Protein AF-A0A935ENT5-F1 (afdb_monomer)

Secondary structure (DSSP, 8-state):
-PPPHHHHHHHHHHHHHHHHHHTTTS-GGG-----GGGSEEEEEE-TTTS-EEEEEEEE-TT--EEEEEEE-TTSEEEEEEEEEEE-TT-TTEEEEEEEEEEETTEEEEEEEEEE--

Nearest PDB structures (foldseek):
  8qja-assembly3_C  TM=4.630E-01  e=3.456E-01  Advenella mimigardefordensis DPN7
  8qja-assembly1_A  TM=4.608E-01  e=5.132E-01  Advenella mimigardefordensis DPN7
  5ys7-assembly1_A-2  TM=4.323E-01  e=1.501E+00  Borreliella burgdorferi

pLDDT: mean 95.22, std 4.73, range [64.19, 98.62]

Radius of gyration: 14.83 Å; Cα contacts (8 Å, |Δi|>4): 230; chains: 1; bounding box: 37×28×41 Å

Solvent-accessible surface area (backbone atoms only — not comparable to full-atom values): 6514 Å² total; per-residue (Å²): 103,79,79,57,74,92,49,45,64,58,47,46,52,51,25,52,50,39,33,58,57,40,57,77,45,37,53,86,94,59,57,71,86,57,53,59,87,65,33,53,35,45,84,42,71,38,87,89,77,69,39,65,21,40,40,31,38,31,54,50,99,85,68,47,80,42,31,39,35,38,42,43,62,86,54,34,38,41,33,38,38,62,61,68,37,61,32,83,92,41,91,52,30,28,32,48,26,28,34,32,38,41,40,91,87,48,79,47,75,49,73,43,68,44,81,47,131

Sequence (117 aa):
MSLPDHLVETGVRLCLALEWEAKRYAPAESEPA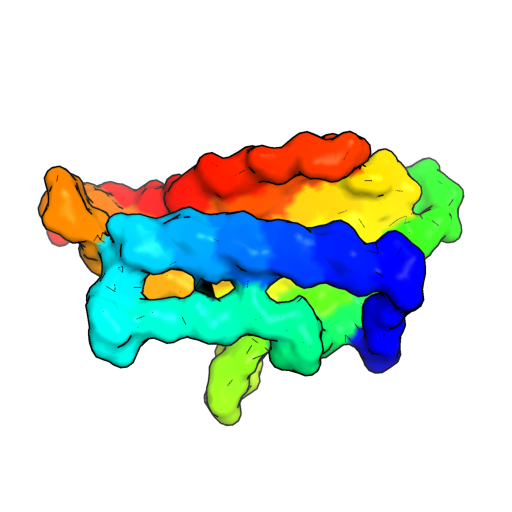IHLGDAVFERIIDPANGLPSYQGTWRDAHKQKRGSLVINSDGSYFAEYDVLCMHPAKPHWFVEAVTVWGRDGEVKTEPRMLAAV

Mean predicted aligned error: 3.06 Å

Foldseek 3Di:
DDDDPVCQVVLQVQQVQQQVQLVQFADPVQRDDRDSVQWDKDWDQDPVPRAIKIKTFHADPVRHTQKMKIQDRQQKIKIKGARFAAGPPHNQKTFGIKMWIDGPPDIDIDTDIDGHD

Structure (mmCIF, N/CA/C/O backbone):
data_AF-A0A935ENT5-F1
#
_entry.id   AF-A0A935ENT5-F1
#
loop_
_atom_site.group_PDB
_atom_site.id
_atom_site.type_symbol
_atom_site.label_atom_id
_atom_site.label_alt_id
_atom_site.label_comp_id
_atom_site.label_asym_id
_atom_site.label_entity_id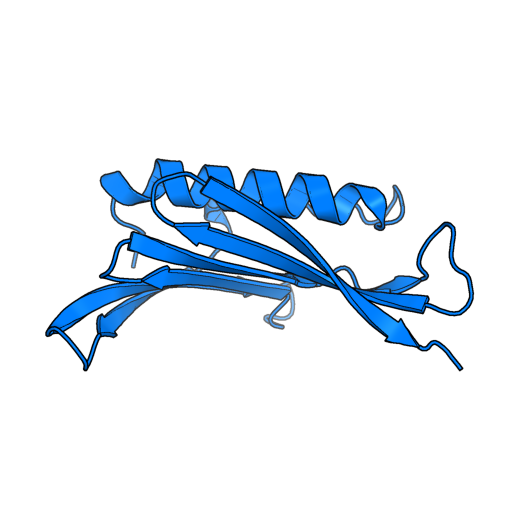
_atom_site.label_seq_id
_atom_site.pdbx_PDB_ins_code
_atom_site.Cartn_x
_atom_site.Cartn_y
_atom_site.Cartn_z
_atom_site.occupancy
_atom_site.B_iso_or_equiv
_atom_site.auth_seq_id
_atom_site.auth_comp_id
_atom_site.auth_asym_id
_atom_site.auth_atom_id
_atom_site.pdbx_PDB_model_num
ATOM 1 N N . MET A 1 1 ? -3.762 -7.740 14.683 1.00 64.19 1 MET A N 1
ATOM 2 C CA . MET A 1 1 ? -5.165 -7.278 14.763 1.00 64.19 1 MET A CA 1
ATOM 3 C C . MET A 1 1 ? -5.751 -7.393 13.361 1.00 64.19 1 MET A C 1
ATOM 5 O O . MET A 1 1 ? -4.984 -7.235 12.421 1.00 64.19 1 MET A O 1
ATOM 9 N N . SER A 1 2 ? -7.025 -7.752 13.194 1.00 82.56 2 SER A N 1
ATOM 10 C CA . SER A 1 2 ? -7.660 -7.834 11.868 1.00 82.56 2 SER A CA 1
ATOM 11 C C . SER A 1 2 ? -8.358 -6.520 11.511 1.00 82.56 2 SER A C 1
ATOM 13 O O . SER A 1 2 ? -8.768 -5.767 12.398 1.00 82.56 2 SER A O 1
ATOM 15 N N . LEU A 1 3 ? -8.476 -6.241 10.212 1.00 93.81 3 LEU A N 1
ATOM 16 C CA . LEU A 1 3 ? -9.290 -5.140 9.704 1.00 93.81 3 LEU A CA 1
ATOM 17 C C . LEU A 1 3 ? -10.781 -5.422 10.009 1.00 93.81 3 LEU A C 1
ATOM 19 O O . LEU A 1 3 ? -11.200 -6.569 9.855 1.00 93.81 3 LEU A O 1
ATOM 23 N N . PRO A 1 4 ? -11.584 -4.434 10.448 1.00 95.50 4 PRO A N 1
ATOM 24 C CA . PRO A 1 4 ? -13.017 -4.625 10.671 1.00 95.50 4 PRO A CA 1
ATOM 25 C C . PRO A 1 4 ? -13.768 -5.017 9.397 1.00 95.50 4 PRO A C 1
ATOM 27 O O . PRO A 1 4 ? -13.501 -4.454 8.337 1.00 95.50 4 PRO A O 1
ATOM 30 N N . ASP A 1 5 ? -14.777 -5.880 9.527 1.00 95.38 5 ASP A N 1
ATOM 31 C CA . ASP A 1 5 ? -15.541 -6.439 8.398 1.00 95.38 5 ASP A CA 1
ATOM 32 C C . ASP A 1 5 ? -16.105 -5.372 7.448 1.00 95.38 5 ASP A C 1
ATOM 34 O O . ASP A 1 5 ? -16.001 -5.500 6.232 1.00 95.38 5 ASP A O 1
ATOM 38 N N . HIS A 1 6 ? -16.630 -4.269 7.991 1.00 94.25 6 HIS A N 1
ATOM 39 C CA . HIS A 1 6 ? -17.192 -3.176 7.188 1.00 94.25 6 HIS A CA 1
ATOM 40 C C . HIS A 1 6 ? -16.149 -2.414 6.346 1.00 94.25 6 HIS A C 1
ATOM 42 O O . HIS A 1 6 ? -16.526 -1.672 5.445 1.00 94.25 6 HIS A O 1
ATOM 48 N N . LEU A 1 7 ? -14.850 -2.580 6.625 1.00 95.81 7 LEU A N 1
ATOM 49 C CA . LEU A 1 7 ? -13.751 -1.987 5.854 1.00 95.81 7 LEU A CA 1
ATOM 50 C C . LEU A 1 7 ? -13.105 -2.978 4.881 1.00 95.81 7 LEU A C 1
ATOM 52 O O . LEU A 1 7 ? -12.298 -2.564 4.048 1.00 95.81 7 LEU A O 1
ATOM 56 N N . VAL A 1 8 ? -13.445 -4.268 4.963 1.00 96.56 8 VAL A N 1
ATOM 57 C CA . VAL A 1 8 ? -12.847 -5.313 4.119 1.00 96.56 8 VAL A CA 1
ATOM 58 C C . VAL A 1 8 ? -13.145 -5.063 2.647 1.00 96.56 8 VAL A C 1
ATOM 60 O O . VAL A 1 8 ? -12.232 -5.156 1.832 1.00 96.56 8 VAL A O 1
ATOM 63 N N . GLU A 1 9 ? -14.376 -4.685 2.296 1.00 96.06 9 GLU A N 1
ATOM 64 C CA . GLU A 1 9 ? -14.733 -4.401 0.900 1.00 96.06 9 GLU A CA 1
ATOM 65 C C . GLU A 1 9 ? -13.885 -3.257 0.324 1.00 96.06 9 GLU A C 1
ATOM 67 O O . GLU A 1 9 ? -13.294 -3.397 -0.750 1.00 96.06 9 GLU A O 1
ATOM 72 N N . THR A 1 10 ? -13.761 -2.153 1.066 1.00 96.50 10 THR A N 1
ATOM 73 C CA . THR A 1 10 ? -12.893 -1.030 0.692 1.00 96.50 10 THR A CA 1
ATOM 74 C C . THR A 1 10 ? -11.445 -1.490 0.564 1.00 96.50 10 THR A C 1
ATOM 76 O O . THR A 1 10 ? -10.814 -1.229 -0.455 1.00 96.50 10 THR A O 1
ATOM 79 N N . GLY A 1 11 ? -10.923 -2.238 1.540 1.00 97.38 11 GLY A N 1
ATOM 80 C CA . GLY A 1 11 ? -9.561 -2.774 1.499 1.00 97.38 11 GLY A CA 1
ATOM 81 C C . GLY A 1 11 ? -9.293 -3.629 0.257 1.00 97.38 11 GLY A C 1
ATOM 82 O O . GLY A 1 11 ? -8.283 -3.428 -0.418 1.00 97.38 11 GLY A O 1
ATOM 83 N N . VAL A 1 12 ? -10.212 -4.536 -0.092 1.00 97.56 12 VAL A N 1
ATOM 84 C CA . VAL A 1 12 ? -10.111 -5.378 -1.296 1.00 97.56 12 VAL A CA 1
ATOM 85 C C . VAL A 1 12 ? -10.123 -4.517 -2.556 1.00 97.56 12 VAL A C 1
ATOM 87 O O . VAL A 1 12 ? -9.286 -4.714 -3.435 1.00 97.56 12 VAL A O 1
ATOM 90 N N . ARG A 1 13 ? -11.017 -3.527 -2.638 1.00 97.56 13 ARG A N 1
ATOM 91 C CA . ARG A 1 13 ? -11.098 -2.614 -3.787 1.00 97.56 13 ARG A CA 1
ATOM 92 C C . ARG A 1 13 ? -9.788 -1.855 -4.008 1.00 97.56 13 ARG A C 1
ATOM 94 O O . ARG A 1 13 ? -9.353 -1.721 -5.149 1.00 97.56 13 ARG A O 1
ATOM 101 N N . LEU A 1 14 ? -9.147 -1.396 -2.934 1.00 98.19 14 LEU A N 1
ATOM 102 C CA . LEU A 1 14 ? -7.860 -0.699 -3.011 1.00 98.19 14 LEU A CA 1
ATOM 103 C C . LEU A 1 14 ? -6.730 -1.631 -3.460 1.00 98.19 14 LEU A C 1
ATOM 105 O O . LEU A 1 14 ? -5.909 -1.228 -4.278 1.00 98.19 14 LEU A O 1
ATOM 109 N N . CYS A 1 15 ? -6.721 -2.880 -2.988 1.00 98.12 15 CYS A N 1
ATOM 110 C CA . CYS A 1 15 ? -5.762 -3.891 -3.4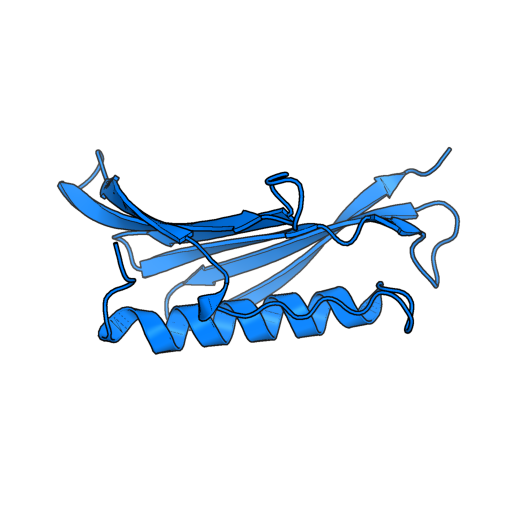40 1.00 98.12 15 CYS A CA 1
ATOM 111 C C . CYS A 1 15 ? -5.909 -4.184 -4.939 1.00 98.12 15 CYS A C 1
ATOM 113 O O . CYS A 1 15 ? -4.920 -4.168 -5.664 1.00 98.12 15 CYS A O 1
ATOM 115 N N . LEU A 1 16 ? -7.145 -4.363 -5.419 1.00 97.88 16 LEU A N 1
ATOM 116 C CA . LEU A 1 16 ? -7.425 -4.581 -6.841 1.00 97.88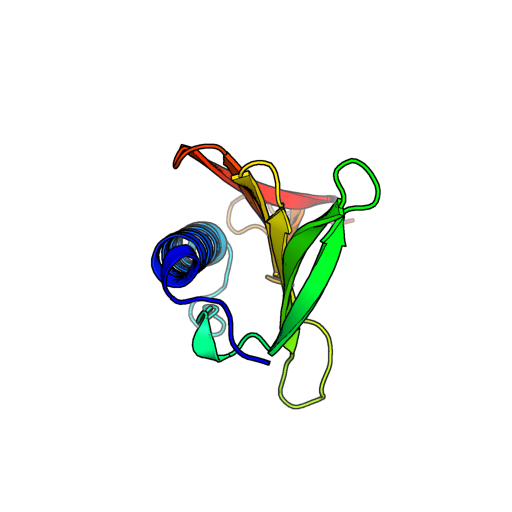 16 LEU A CA 1
ATOM 117 C C . LEU A 1 16 ? -7.000 -3.385 -7.703 1.00 97.88 16 LEU A C 1
ATOM 119 O O . LEU A 1 16 ? -6.459 -3.577 -8.788 1.00 97.88 16 LEU A O 1
ATOM 123 N N . ALA A 1 17 ? -7.223 -2.158 -7.225 1.00 98.25 17 ALA A N 1
ATOM 124 C CA . ALA A 1 17 ? -6.797 -0.951 -7.928 1.00 98.25 17 ALA A CA 1
ATOM 125 C C . ALA A 1 17 ? -5.265 -0.829 -7.991 1.00 98.25 17 ALA A C 1
ATOM 127 O O . ALA A 1 17 ? -4.726 -0.516 -9.053 1.00 98.25 17 ALA A O 1
ATOM 128 N N . LEU A 1 18 ? -4.564 -1.123 -6.887 1.00 98.19 18 LEU A N 1
ATOM 129 C CA . LEU A 1 18 ? -3.100 -1.174 -6.856 1.00 98.19 18 LEU A CA 1
ATOM 130 C C . LEU A 1 18 ? -2.571 -2.220 -7.836 1.00 98.19 18 LEU A C 1
ATOM 132 O O . LEU A 1 18 ? -1.687 -1.921 -8.632 1.00 98.19 18 LEU A O 1
ATOM 136 N N . GLU A 1 19 ? -3.120 -3.434 -7.801 1.00 97.56 19 GLU A N 1
ATOM 137 C CA . GLU A 1 19 ? -2.681 -4.528 -8.666 1.00 97.56 19 GLU A CA 1
ATOM 138 C C . GLU A 1 19 ? -2.919 -4.201 -10.143 1.00 97.56 19 GLU A C 1
ATOM 140 O O . GLU A 1 19 ? -2.030 -4.399 -10.973 1.00 97.56 19 GLU A O 1
ATOM 145 N N . TRP A 1 20 ? -4.089 -3.648 -10.474 1.00 96.94 20 TRP A N 1
ATOM 146 C CA . TRP A 1 20 ? -4.408 -3.225 -11.835 1.00 96.94 20 TRP A CA 1
ATOM 147 C C . TRP A 1 20 ? -3.426 -2.172 -12.352 1.00 96.94 20 TRP A C 1
ATOM 149 O O . TRP A 1 20 ? -2.931 -2.302 -13.472 1.00 96.94 20 TRP A O 1
ATOM 159 N N . GLU A 1 21 ? -3.107 -1.159 -11.543 1.00 97.75 21 GLU A N 1
ATOM 160 C CA . GLU A 1 21 ? -2.155 -0.122 -11.943 1.00 97.75 21 GLU A CA 1
ATOM 161 C C . GLU A 1 21 ? -0.731 -0.684 -12.047 1.00 97.75 21 GLU A C 1
ATOM 163 O O . GLU A 1 21 ? -0.033 -0.420 -13.024 1.00 97.75 21 GLU A O 1
ATOM 168 N N . ALA A 1 22 ? -0.303 -1.513 -11.093 1.00 97.19 22 ALA A N 1
ATOM 169 C CA . ALA A 1 22 ? 1.042 -2.082 -11.076 1.00 97.19 22 ALA A CA 1
ATOM 170 C C . ALA A 1 22 ? 1.323 -2.984 -12.286 1.00 97.19 22 ALA A C 1
ATOM 172 O O . ALA A 1 22 ? 2.414 -2.919 -12.857 1.00 97.19 22 ALA A O 1
ATOM 173 N N . LYS A 1 23 ? 0.331 -3.763 -12.741 1.00 96.31 23 LYS A N 1
ATOM 174 C CA . LYS A 1 23 ? 0.433 -4.621 -13.939 1.00 96.31 23 LYS A CA 1
ATOM 175 C C . LYS A 1 23 ? 0.713 -3.856 -15.231 1.00 96.31 23 LYS A C 1
ATOM 177 O O . LYS A 1 23 ? 1.170 -4.441 -16.206 1.00 96.31 23 LYS A O 1
ATOM 182 N N . ARG A 1 24 ? 0.476 -2.543 -15.260 1.00 95.81 24 ARG A N 1
ATOM 183 C CA . ARG A 1 24 ? 0.808 -1.696 -16.418 1.00 95.81 24 ARG A CA 1
ATOM 184 C C . ARG A 1 24 ? 2.313 -1.461 -16.563 1.00 95.81 24 ARG A C 1
ATOM 186 O O . ARG A 1 24 ? 2.748 -1.000 -17.619 1.00 95.81 24 ARG A O 1
ATOM 193 N N . TYR A 1 25 ? 3.084 -1.738 -15.511 1.00 96.00 25 TYR A N 1
ATOM 194 C CA . TYR A 1 25 ? 4.512 -1.436 -15.419 1.00 96.00 25 TYR A CA 1
ATOM 195 C C . TYR A 1 25 ? 5.362 -2.670 -15.125 1.00 96.00 25 TYR A C 1
ATOM 197 O O . TYR A 1 25 ? 6.441 -2.803 -15.698 1.00 96.00 25 TYR A O 1
ATOM 205 N N . ALA A 1 26 ? 4.882 -3.554 -14.247 1.00 94.81 26 ALA A N 1
ATOM 206 C CA . ALA A 1 26 ? 5.615 -4.732 -13.810 1.00 94.81 26 ALA A CA 1
ATOM 207 C C . ALA A 1 26 ? 5.933 -5.683 -14.986 1.00 94.81 26 ALA A C 1
ATOM 209 O O . ALA A 1 26 ? 5.063 -5.929 -15.825 1.00 94.81 26 ALA A O 1
ATOM 210 N N . PRO A 1 27 ? 7.150 -6.255 -15.046 1.00 90.31 27 PRO A N 1
ATOM 211 C CA . PRO A 1 27 ? 7.455 -7.371 -15.939 1.00 90.31 27 PRO A CA 1
ATOM 212 C C . PRO A 1 27 ? 6.569 -8.585 -15.632 1.00 90.31 27 PRO A C 1
ATOM 214 O O . PRO A 1 27 ? 6.213 -8.810 -14.475 1.00 90.31 27 PRO A O 1
ATOM 217 N N . ALA A 1 28 ? 6.268 -9.405 -16.643 1.00 86.56 28 ALA A N 1
ATOM 218 C CA . ALA A 1 28 ? 5.397 -10.579 -16.499 1.00 86.56 28 ALA A CA 1
ATOM 219 C C . ALA A 1 28 ? 5.914 -11.582 -15.446 1.00 86.56 28 ALA A C 1
ATOM 221 O O . ALA A 1 28 ? 5.140 -12.211 -14.730 1.00 86.56 28 ALA A O 1
ATOM 222 N N . GLU A 1 29 ? 7.233 -11.711 -15.311 1.00 85.69 29 GLU A N 1
ATOM 223 C CA . GLU A 1 29 ? 7.898 -12.557 -14.317 1.00 85.69 29 GLU A CA 1
ATOM 224 C C . GLU A 1 29 ? 7.842 -12.011 -12.879 1.00 85.69 29 GLU A C 1
ATOM 226 O O . GLU A 1 29 ? 8.242 -12.700 -11.942 1.00 85.69 29 GLU A O 1
ATOM 231 N N . SER A 1 30 ? 7.403 -10.766 -12.689 1.00 84.50 30 SER A N 1
ATOM 232 C CA . SER A 1 30 ? 7.367 -10.066 -11.398 1.00 84.50 30 SER A CA 1
ATOM 233 C C . SER A 1 30 ? 6.035 -9.352 -11.166 1.00 84.50 30 SER A C 1
ATOM 235 O O . SER A 1 30 ? 5.992 -8.327 -10.483 1.00 84.50 30 SER A O 1
ATOM 237 N N . GLU A 1 31 ? 4.944 -9.882 -11.728 1.00 85.44 31 GLU A N 1
ATOM 238 C CA . GLU A 1 31 ? 3.608 -9.346 -11.475 1.00 85.44 31 GLU A CA 1
ATOM 239 C C . GLU A 1 31 ? 3.296 -9.368 -9.969 1.00 85.44 31 GLU A C 1
ATOM 241 O O . GLU A 1 31 ? 3.406 -10.417 -9.322 1.00 85.44 31 GLU A O 1
ATOM 246 N N . PRO A 1 32 ? 2.907 -8.227 -9.379 1.00 86.94 32 PRO A N 1
ATOM 247 C CA . PRO A 1 32 ? 2.638 -8.172 -7.956 1.00 86.94 32 PRO A CA 1
ATOM 248 C C . PRO A 1 32 ? 1.278 -8.802 -7.650 1.00 86.94 32 PRO A C 1
ATOM 250 O O . PRO A 1 32 ? 0.256 -8.401 -8.200 1.00 86.94 32 PRO A O 1
ATOM 253 N N . ALA A 1 33 ? 1.267 -9.759 -6.724 1.00 90.88 33 ALA A N 1
ATOM 254 C CA . ALA A 1 33 ? 0.051 -10.298 -6.126 1.00 90.88 33 ALA A CA 1
ATOM 255 C C . ALA A 1 33 ? -0.251 -9.516 -4.839 1.00 90.88 33 ALA A C 1
ATOM 257 O O . ALA A 1 33 ? 0.354 -9.763 -3.793 1.00 90.88 33 ALA A O 1
ATOM 258 N N . ILE A 1 34 ? -1.132 -8.517 -4.927 1.00 96.31 34 ILE A N 1
ATOM 259 C CA . ILE A 1 34 ? -1.415 -7.597 -3.818 1.00 96.31 34 ILE A CA 1
ATOM 260 C C . ILE A 1 34 ? -2.714 -8.038 -3.150 1.00 96.31 34 ILE A C 1
ATOM 262 O O . ILE A 1 34 ? -3.799 -7.630 -3.554 1.00 96.31 34 ILE A O 1
ATOM 266 N N . HIS A 1 35 ? -2.627 -8.863 -2.106 1.00 96.50 35 HIS A N 1
ATOM 267 C CA . HIS A 1 35 ? -3.815 -9.300 -1.373 1.00 96.50 35 HIS A CA 1
ATOM 268 C C . HIS A 1 35 ? -3.966 -8.588 -0.034 1.00 96.50 35 HIS A C 1
ATOM 270 O O . HIS A 1 35 ? -3.009 -8.409 0.721 1.00 96.50 35 HIS A O 1
ATOM 276 N N . LEU A 1 36 ? -5.211 -8.261 0.316 1.00 97.31 36 LEU A N 1
ATOM 277 C CA . LEU A 1 36 ? -5.534 -7.651 1.605 1.00 97.31 36 LEU A CA 1
ATOM 278 C C . LEU A 1 36 ? -5.115 -8.541 2.787 1.00 97.31 36 LEU A C 1
ATOM 280 O O . LEU A 1 36 ? -4.648 -8.032 3.801 1.00 97.31 36 LEU A O 1
ATOM 284 N N . GLY A 1 37 ? -5.261 -9.863 2.645 1.00 96.19 37 GLY A N 1
ATOM 285 C CA . GLY A 1 37 ? -4.917 -10.838 3.686 1.00 96.19 37 GLY A CA 1
ATOM 286 C C . GLY A 1 37 ? -3.422 -10.920 4.009 1.00 96.19 37 GLY A C 1
ATOM 287 O O . GLY A 1 37 ? -3.069 -11.351 5.104 1.00 96.19 37 GLY A O 1
ATOM 288 N N . ASP A 1 38 ? -2.562 -10.457 3.099 1.00 96.19 38 ASP A N 1
ATOM 289 C CA . ASP A 1 38 ? -1.109 -10.427 3.294 1.00 96.19 38 ASP A CA 1
ATOM 290 C C . ASP A 1 38 ? -0.653 -9.170 4.060 1.00 96.19 38 ASP A C 1
ATOM 292 O O . ASP A 1 38 ? 0.494 -9.083 4.508 1.00 96.19 38 ASP A O 1
ATOM 296 N N . ALA A 1 39 ? -1.541 -8.183 4.229 1.00 97.56 39 ALA A N 1
ATOM 297 C CA . ALA A 1 39 ? -1.258 -6.981 4.997 1.00 97.56 39 ALA A CA 1
ATOM 298 C C . ALA A 1 39 ? -1.429 -7.232 6.500 1.00 97.56 39 ALA A C 1
ATOM 300 O O . ALA A 1 39 ? -2.442 -7.758 6.967 1.00 97.56 39 ALA A O 1
ATOM 301 N N . VAL A 1 40 ? -0.465 -6.764 7.290 1.00 97.31 40 VAL A N 1
ATOM 302 C CA . VAL A 1 40 ? -0.591 -6.731 8.752 1.00 97.31 40 VAL A CA 1
ATOM 303 C C . VAL A 1 40 ? -1.203 -5.400 9.167 1.00 97.31 40 VAL A C 1
ATOM 305 O O . VAL A 1 40 ? -0.647 -4.350 8.844 1.00 97.31 40 VAL A O 1
ATOM 308 N N . PHE A 1 41 ? -2.331 -5.455 9.881 1.00 97.62 41 PHE A N 1
ATOM 309 C CA . PHE A 1 41 ? -3.093 -4.277 10.289 1.00 97.62 41 PHE A CA 1
ATOM 310 C C . PHE A 1 41 ? -2.852 -3.851 11.735 1.00 97.62 41 PHE A C 1
ATOM 312 O O . PHE A 1 41 ? -2.866 -4.662 12.672 1.00 97.62 41 PHE A O 1
ATOM 319 N N . GLU A 1 42 ? -2.758 -2.537 11.898 1.00 97.31 42 GLU A N 1
ATOM 320 C CA . GLU A 1 42 ? -2.734 -1.820 13.163 1.00 97.31 42 GLU A CA 1
ATOM 321 C C . GLU A 1 42 ? -3.881 -0.807 13.203 1.00 97.31 42 GLU A C 1
ATOM 323 O O . GLU A 1 42 ? -4.205 -0.152 12.209 1.00 97.31 42 GLU A O 1
ATOM 328 N N . ARG A 1 43 ? -4.520 -0.694 14.369 1.00 97.50 43 ARG A N 1
ATOM 329 C CA . ARG A 1 43 ? -5.542 0.320 14.625 1.00 97.50 43 ARG A CA 1
ATOM 330 C C . ARG A 1 43 ? -4.867 1.556 15.205 1.00 97.50 43 ARG A C 1
ATOM 332 O O . ARG A 1 43 ? -4.186 1.459 16.222 1.00 97.50 43 ARG A O 1
ATOM 339 N N . ILE A 1 44 ? -5.126 2.706 14.599 1.00 96.00 44 ILE A N 1
ATOM 340 C CA . ILE A 1 44 ? -4.589 4.008 14.997 1.00 96.00 44 ILE A CA 1
ATOM 341 C C . ILE A 1 44 ? -5.760 4.890 15.428 1.00 96.00 44 ILE A C 1
ATOM 343 O O . ILE A 1 44 ? -6.832 4.820 14.838 1.00 96.00 44 ILE A O 1
ATOM 347 N N . ILE A 1 45 ? -5.591 5.693 16.477 1.00 96.44 45 ILE A N 1
ATOM 348 C CA . ILE A 1 45 ? -6.593 6.697 16.852 1.00 96.44 45 ILE A CA 1
ATOM 349 C C . ILE A 1 45 ? -6.231 8.003 16.164 1.00 96.44 45 ILE A C 1
ATOM 351 O O . ILE A 1 45 ? -5.125 8.510 16.348 1.00 96.44 45 ILE A O 1
ATOM 355 N N . ASP A 1 46 ? -7.159 8.527 15.374 1.00 93.44 46 ASP A N 1
ATOM 356 C CA . ASP A 1 46 ? -6.992 9.802 14.698 1.00 93.44 46 ASP A CA 1
ATOM 357 C C . ASP A 1 46 ? -7.006 10.940 15.736 1.00 93.44 46 ASP A C 1
ATOM 359 O O . ASP A 1 46 ? -7.993 11.104 16.460 1.00 93.44 46 ASP A O 1
ATOM 363 N N . PRO A 1 47 ? -5.927 11.733 15.855 1.00 93.62 47 PRO A N 1
ATOM 364 C CA . PRO A 1 47 ? -5.855 12.797 16.849 1.00 93.62 47 PRO A CA 1
ATOM 365 C C . PRO A 1 47 ? -6.834 13.949 16.576 1.00 93.62 47 PRO A C 1
ATOM 367 O O . PRO A 1 47 ? -7.135 14.701 17.501 1.00 93.62 47 PRO A O 1
ATOM 370 N N . ALA A 1 48 ? -7.330 14.111 15.345 1.00 93.19 48 ALA A N 1
ATOM 371 C CA . ALA A 1 48 ? -8.207 15.221 14.980 1.00 93.19 48 ALA A CA 1
ATOM 372 C C . ALA A 1 48 ? -9.655 15.023 15.456 1.00 93.19 48 ALA A C 1
ATOM 374 O O . ALA A 1 48 ? -10.349 16.002 15.730 1.00 93.19 48 ALA A O 1
ATOM 375 N N . ASN A 1 49 ? -10.122 13.775 15.552 1.00 94.94 49 ASN A N 1
ATOM 376 C CA . ASN A 1 49 ? -11.516 13.462 15.891 1.00 94.94 49 ASN A CA 1
ATOM 377 C C . ASN A 1 49 ? -11.685 12.311 16.905 1.00 94.94 49 ASN A C 1
ATOM 379 O O . ASN A 1 49 ? -12.807 12.028 17.322 1.00 94.94 49 ASN A O 1
ATOM 383 N N . GLY A 1 50 ? -10.599 11.654 17.326 1.00 96.56 50 GLY A N 1
ATOM 384 C CA . GLY A 1 50 ? -10.614 10.544 18.283 1.00 96.56 50 GLY A CA 1
ATOM 385 C C . GLY A 1 50 ? -11.187 9.229 17.739 1.00 96.56 50 GLY A C 1
ATOM 386 O O . GLY A 1 50 ? -11.339 8.269 18.499 1.00 96.56 50 GLY A O 1
ATOM 387 N N . LEU A 1 51 ? -11.518 9.163 16.449 1.00 97.00 51 LEU A N 1
ATOM 388 C CA . LEU A 1 51 ? -12.095 7.990 15.800 1.00 97.00 51 LEU A CA 1
ATOM 389 C C . LEU A 1 51 ? -10.994 7.044 15.285 1.00 97.00 51 LEU A C 1
ATOM 391 O O . LEU A 1 51 ? -9.844 7.446 15.101 1.00 97.00 51 LEU A O 1
ATOM 395 N N . PRO A 1 52 ? -11.303 5.750 15.090 1.00 96.94 52 PRO A N 1
ATOM 396 C CA . PRO A 1 52 ? -10.311 4.789 14.629 1.00 96.94 52 PRO A CA 1
ATOM 397 C C . PRO A 1 52 ? -10.006 4.923 13.131 1.00 96.94 52 PRO A C 1
ATOM 399 O O . PRO A 1 52 ? -10.911 4.931 12.302 1.00 96.94 52 PRO A O 1
ATOM 402 N N . SER A 1 53 ? -8.717 4.907 12.812 1.00 97.00 53 SER A N 1
ATOM 403 C CA . SER A 1 53 ? -8.138 4.658 11.491 1.00 97.00 53 SER A CA 1
ATOM 404 C C . SER A 1 53 ? -7.428 3.297 11.491 1.00 97.00 53 SER A C 1
ATOM 406 O O . SER A 1 53 ? -7.120 2.732 12.549 1.00 97.00 53 SER A O 1
ATOM 408 N N . TYR A 1 54 ? -7.145 2.758 10.309 1.00 97.81 54 TYR A N 1
ATOM 409 C CA . TYR A 1 54 ? -6.500 1.454 10.153 1.00 97.81 54 TYR A CA 1
ATOM 410 C C . TYR A 1 54 ? -5.351 1.538 9.162 1.00 97.81 54 TYR A C 1
ATOM 412 O O . TYR A 1 54 ? -5.543 1.987 8.034 1.00 97.81 54 TYR A O 1
ATOM 420 N N . GLN A 1 55 ? -4.175 1.072 9.577 1.00 98.00 55 GLN A N 1
ATOM 421 C CA . GLN A 1 55 ? -2.982 1.017 8.743 1.00 98.00 55 GLN A CA 1
ATOM 422 C C . GLN A 1 55 ? -2.578 -0.437 8.502 1.00 98.00 55 GLN A C 1
ATOM 424 O O . GLN A 1 55 ? -2.283 -1.170 9.442 1.00 98.00 55 GLN A O 1
ATOM 429 N N . GLY A 1 56 ? -2.567 -0.849 7.240 1.00 98.12 56 GLY A N 1
ATOM 430 C CA . GLY A 1 56 ? -2.031 -2.113 6.755 1.00 98.12 56 GLY A CA 1
ATOM 431 C C . GLY A 1 56 ? -0.615 -1.938 6.211 1.00 98.12 56 GLY A C 1
ATOM 432 O O . GLY A 1 56 ? -0.306 -0.935 5.568 1.00 98.12 56 GLY A O 1
ATOM 433 N N . THR A 1 57 ? 0.254 -2.918 6.447 1.00 98.31 57 THR A N 1
ATOM 434 C CA . THR A 1 57 ? 1.601 -2.966 5.858 1.00 98.31 57 THR A CA 1
ATOM 435 C C . THR A 1 57 ? 1.844 -4.318 5.202 1.00 98.31 57 THR A C 1
ATOM 437 O O . THR A 1 57 ? 1.719 -5.350 5.864 1.00 98.31 57 THR A O 1
ATOM 440 N N . TRP A 1 58 ? 2.256 -4.307 3.933 1.00 97.94 58 TRP A N 1
ATOM 441 C CA . TRP A 1 58 ? 2.763 -5.495 3.244 1.00 97.94 58 TRP A CA 1
ATOM 442 C C . TRP A 1 58 ? 4.272 -5.600 3.417 1.00 97.94 58 TRP A C 1
ATOM 444 O O . TRP A 1 58 ? 4.990 -4.593 3.354 1.00 97.94 58 TRP A O 1
ATOM 454 N N . ARG A 1 59 ? 4.763 -6.823 3.618 1.00 96.62 59 ARG A N 1
ATOM 455 C CA . ARG A 1 59 ? 6.193 -7.109 3.734 1.00 96.62 59 ARG A CA 1
ATOM 456 C C . ARG A 1 59 ? 6.574 -8.336 2.924 1.00 96.62 59 ARG A C 1
ATOM 458 O O . ARG A 1 59 ? 5.775 -9.258 2.805 1.00 96.62 59 ARG A O 1
ATOM 465 N N . ASP A 1 60 ? 7.796 -8.354 2.410 1.00 92.94 60 ASP A N 1
ATOM 466 C CA . ASP A 1 60 ? 8.341 -9.522 1.718 1.00 92.94 60 ASP A CA 1
ATOM 467 C C . ASP A 1 60 ? 8.793 -10.630 2.694 1.00 92.94 60 ASP A C 1
ATOM 469 O O . ASP A 1 60 ? 8.692 -10.516 3.925 1.00 92.94 60 ASP A O 1
ATOM 473 N N . ALA A 1 61 ? 9.332 -11.720 2.139 1.00 91.25 61 ALA A N 1
ATOM 474 C CA . ALA A 1 61 ? 9.878 -12.839 2.908 1.00 91.25 61 ALA A CA 1
ATOM 475 C C . ALA A 1 61 ? 11.021 -12.425 3.862 1.00 91.25 61 ALA A C 1
ATOM 477 O O . ALA A 1 61 ? 11.212 -13.056 4.903 1.00 91.25 61 ALA A O 1
ATOM 478 N N . HIS A 1 62 ? 11.733 -11.338 3.552 1.00 94.38 62 HIS A N 1
ATOM 479 C CA . HIS A 1 62 ? 12.811 -10.756 4.356 1.00 94.38 62 HIS A CA 1
ATOM 480 C C . HIS A 1 62 ? 12.323 -9.668 5.328 1.00 94.38 62 HIS A C 1
ATOM 482 O O . HIS A 1 62 ? 13.139 -8.990 5.954 1.00 94.38 62 HIS A O 1
ATOM 488 N N . LYS A 1 63 ? 11.001 -9.515 5.491 1.00 93.44 63 LYS A N 1
ATOM 489 C CA . LYS A 1 63 ? 10.340 -8.511 6.342 1.00 93.44 63 LYS A CA 1
ATOM 490 C C . LYS A 1 63 ? 10.552 -7.059 5.895 1.00 93.44 63 LYS A C 1
ATOM 492 O O . LYS A 1 63 ? 10.194 -6.144 6.648 1.00 93.44 63 LYS A O 1
ATOM 497 N N . GLN A 1 64 ? 11.046 -6.827 4.681 1.00 95.19 64 GLN A N 1
ATOM 498 C CA . GLN A 1 64 ? 11.148 -5.486 4.106 1.00 95.19 64 GLN A CA 1
ATOM 499 C C . GLN A 1 64 ? 9.763 -4.975 3.725 1.00 95.19 64 GLN A C 1
ATOM 501 O O . GLN A 1 64 ? 8.924 -5.747 3.266 1.00 95.19 64 GLN A O 1
ATOM 506 N N . LYS A 1 65 ? 9.503 -3.680 3.949 1.00 96.31 65 LYS A N 1
ATOM 507 C CA . LYS A 1 65 ? 8.237 -3.052 3.546 1.00 96.31 65 LYS A CA 1
ATOM 508 C C . LYS A 1 65 ? 8.130 -3.114 2.019 1.00 96.31 65 LYS A C 1
ATOM 510 O O . LYS A 1 65 ? 9.091 -2.778 1.341 1.00 96.31 65 LYS A O 1
ATOM 515 N N . ARG A 1 66 ? 6.970 -3.541 1.517 1.00 96.62 66 ARG A N 1
ATOM 516 C CA . ARG A 1 66 ? 6.621 -3.540 0.084 1.00 96.62 66 ARG A CA 1
ATOM 517 C C . ARG A 1 66 ? 5.495 -2.581 -0.267 1.00 96.62 66 ARG A C 1
ATOM 519 O O . ARG A 1 66 ? 5.249 -2.318 -1.432 1.00 96.62 66 ARG A O 1
ATOM 526 N N . GLY A 1 67 ? 4.772 -2.102 0.735 1.00 97.88 67 GLY A N 1
ATOM 527 C CA . GLY A 1 67 ? 3.656 -1.198 0.544 1.00 97.88 67 GLY A CA 1
ATOM 528 C C . GLY A 1 67 ? 2.957 -0.908 1.859 1.00 97.88 67 GLY A C 1
ATOM 529 O O . GLY A 1 67 ? 3.262 -1.503 2.901 1.00 97.88 67 GLY A O 1
ATOM 530 N N . SER A 1 68 ? 1.996 -0.002 1.812 1.00 98.38 68 SER A N 1
ATOM 531 C CA . SER A 1 68 ? 1.120 0.295 2.942 1.00 98.38 68 SER A CA 1
ATOM 532 C C . SER A 1 68 ? -0.241 0.763 2.473 1.00 98.38 68 SER A C 1
ATOM 534 O O . SER A 1 68 ? -0.361 1.321 1.390 1.00 98.38 68 SER A O 1
ATOM 536 N N . LEU A 1 69 ? -1.246 0.573 3.313 1.00 98.44 69 LEU A N 1
ATOM 537 C CA . LEU A 1 69 ? -2.610 1.031 3.103 1.00 98.44 69 LEU A CA 1
ATOM 538 C C . LEU A 1 69 ? -3.101 1.699 4.376 1.00 98.44 69 LEU A C 1
ATOM 540 O O . LEU A 1 69 ? -2.848 1.212 5.470 1.00 98.44 69 LEU A O 1
ATOM 544 N N . VAL A 1 70 ? -3.792 2.815 4.233 1.00 98.06 70 VAL A N 1
ATOM 545 C CA . VAL A 1 70 ? -4.400 3.565 5.321 1.00 98.06 70 VAL A CA 1
ATOM 546 C C . VAL A 1 70 ? -5.853 3.816 4.955 1.00 98.06 70 VAL A C 1
ATOM 548 O O . VAL A 1 70 ? -6.148 4.338 3.880 1.00 98.06 70 VAL A O 1
ATOM 551 N N . ILE A 1 71 ? -6.751 3.444 5.860 1.00 97.38 71 ILE A N 1
ATOM 552 C CA . ILE A 1 71 ? -8.159 3.832 5.834 1.00 97.38 71 ILE A CA 1
ATOM 553 C C . ILE A 1 71 ? -8.358 4.775 7.012 1.00 97.38 71 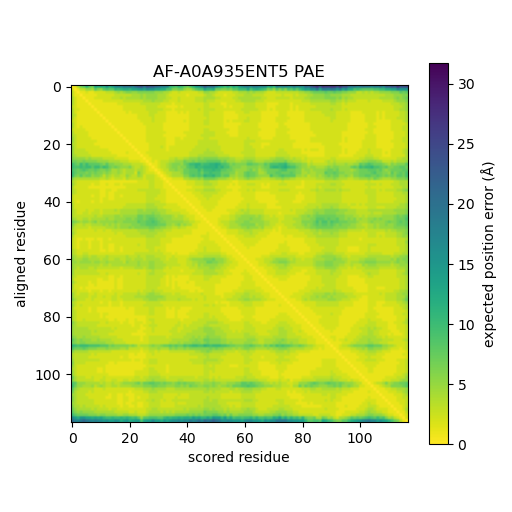ILE A C 1
ATOM 555 O O . ILE A 1 71 ? -8.241 4.364 8.172 1.00 97.38 71 ILE A O 1
ATOM 559 N N . ASN A 1 72 ? -8.594 6.043 6.704 1.00 97.12 72 ASN A N 1
ATOM 560 C CA . ASN A 1 72 ? -8.760 7.086 7.698 1.00 97.12 72 ASN A CA 1
ATOM 561 C C . ASN A 1 72 ? -10.176 7.072 8.269 1.00 97.12 72 ASN A C 1
ATOM 563 O O . ASN A 1 72 ? -11.142 6.652 7.628 1.00 97.12 72 ASN A O 1
ATOM 567 N N . SER A 1 73 ? -10.288 7.593 9.482 1.00 95.12 73 SER A N 1
ATOM 568 C CA . SER A 1 73 ? -11.545 7.719 10.210 1.00 95.12 73 SER A CA 1
ATOM 569 C C . SER A 1 73 ? -12.593 8.609 9.520 1.00 95.12 73 SER A C 1
ATOM 571 O O . SER A 1 73 ? -13.786 8.482 9.787 1.00 95.12 73 SER A O 1
ATOM 573 N N . ASP A 1 74 ? -12.161 9.489 8.614 1.00 94.06 74 ASP A N 1
ATOM 574 C CA . ASP A 1 74 ? -13.003 10.394 7.828 1.00 94.06 74 ASP A CA 1
ATOM 575 C C . ASP A 1 74 ? -13.486 9.785 6.494 1.00 94.06 74 ASP A C 1
ATOM 577 O O . ASP A 1 74 ? -14.030 10.497 5.648 1.00 94.06 74 ASP A O 1
ATOM 581 N N . GLY A 1 75 ? -13.239 8.489 6.275 1.00 92.94 75 GLY A N 1
ATOM 582 C CA . GLY A 1 75 ? -13.613 7.767 5.057 1.00 92.94 75 GLY A CA 1
ATOM 583 C C . GLY A 1 75 ? -12.660 7.963 3.875 1.00 92.94 75 GLY A C 1
ATOM 584 O O . GLY A 1 75 ? -12.863 7.345 2.827 1.00 92.94 75 GLY A O 1
ATOM 585 N N . SER A 1 76 ? -11.617 8.790 4.010 1.00 97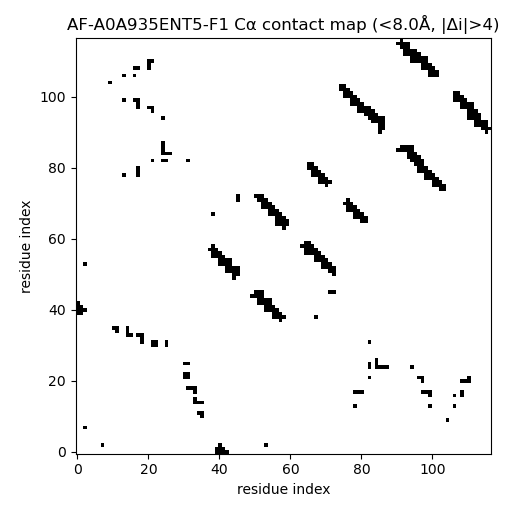.25 76 SER A N 1
ATOM 586 C CA . SER A 1 76 ? -10.544 8.850 3.016 1.00 97.25 76 SER A CA 1
ATOM 587 C C . SER A 1 76 ? -9.602 7.655 3.138 1.00 97.25 76 SER A C 1
ATOM 589 O O . SER A 1 76 ? -9.470 7.028 4.191 1.00 97.25 76 SER A O 1
ATOM 591 N N . TYR A 1 77 ? -8.918 7.337 2.048 1.00 97.75 77 TYR A N 1
ATOM 592 C CA . TYR A 1 77 ? -7.934 6.267 2.022 1.00 97.75 77 TYR A CA 1
ATOM 593 C C . TYR A 1 77 ? -6.760 6.599 1.116 1.00 97.75 77 TYR A C 1
ATOM 595 O O . TYR A 1 77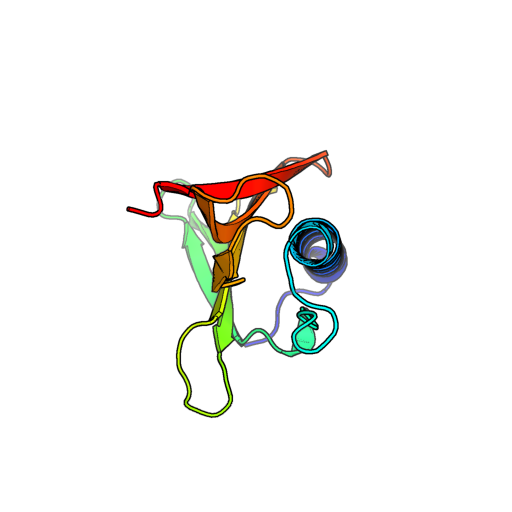 ? -6.873 7.348 0.141 1.00 97.75 77 TYR A O 1
ATOM 603 N N . PHE A 1 78 ? -5.632 5.986 1.445 1.00 98.50 78 PHE A N 1
ATOM 604 C CA . PHE A 1 78 ? -4.407 6.021 0.667 1.00 98.50 78 PHE A CA 1
ATOM 605 C C . PHE A 1 78 ? -3.742 4.651 0.726 1.00 98.50 78 PHE A C 1
ATOM 607 O O . PHE A 1 78 ? -3.719 4.017 1.777 1.00 98.50 78 PHE A O 1
ATOM 614 N N . ALA A 1 79 ? -3.167 4.199 -0.375 1.00 98.62 79 ALA A N 1
ATOM 615 C CA . ALA A 1 79 ? -2.327 3.023 -0.397 1.00 98.62 79 ALA A CA 1
ATOM 616 C C . ALA A 1 79 ? -1.191 3.192 -1.405 1.00 98.62 79 ALA A C 1
ATOM 618 O O . ALA A 1 79 ? -1.322 3.910 -2.391 1.00 98.62 79 ALA A O 1
ATOM 619 N N . GLU A 1 80 ? -0.077 2.523 -1.156 1.00 98.62 80 GLU A N 1
ATOM 620 C CA . GLU A 1 80 ? 1.065 2.458 -2.059 1.00 98.62 80 GLU A CA 1
ATOM 621 C C . GLU A 1 80 ? 1.628 1.040 -2.090 1.00 98.62 80 GLU A C 1
ATOM 623 O O . GLU A 1 80 ? 1.580 0.327 -1.079 1.00 98.62 80 GLU A O 1
ATOM 628 N N . TYR A 1 81 ? 2.176 0.645 -3.235 1.00 98.31 81 TYR A N 1
ATOM 629 C CA . TYR A 1 81 ? 2.865 -0.630 -3.391 1.00 98.31 81 TYR A CA 1
ATOM 630 C C . TYR A 1 81 ? 4.049 -0.508 -4.347 1.00 98.31 81 TYR A C 1
ATOM 632 O O . TYR A 1 81 ? 3.922 0.037 -5.443 1.00 98.31 81 TYR A O 1
ATOM 640 N N . ASP A 1 82 ? 5.191 -1.037 -3.929 1.00 97.25 82 ASP A N 1
ATOM 641 C CA . ASP A 1 82 ? 6.452 -0.977 -4.655 1.00 97.25 82 ASP A CA 1
ATOM 642 C C . ASP A 1 82 ? 6.399 -1.862 -5.907 1.00 97.25 82 ASP A C 1
ATOM 644 O O . ASP A 1 82 ? 6.072 -3.052 -5.829 1.00 97.25 82 ASP A O 1
ATOM 648 N N . VAL A 1 83 ? 6.795 -1.301 -7.051 1.00 95.50 83 VAL A N 1
ATOM 649 C CA . VAL A 1 83 ? 6.921 -2.013 -8.337 1.00 95.50 83 VAL A CA 1
ATOM 650 C C . VAL A 1 83 ? 8.390 -2.152 -8.730 1.00 95.50 83 VAL A C 1
ATOM 652 O O . VAL A 1 83 ? 8.824 -3.241 -9.092 1.00 95.50 83 VAL A O 1
ATOM 655 N N . LEU A 1 84 ? 9.171 -1.081 -8.561 1.00 94.69 84 LEU A N 1
ATOM 656 C CA . LEU A 1 84 ? 10.625 -1.039 -8.744 1.00 94.69 84 LEU A CA 1
ATOM 657 C C . LEU A 1 84 ? 11.101 -1.550 -10.113 1.00 94.69 84 LEU A C 1
ATOM 659 O O . LEU A 1 84 ? 11.940 -2.449 -10.196 1.00 94.69 84 LEU A O 1
ATOM 663 N N . CYS A 1 85 ? 10.594 -0.967 -11.197 1.00 95.31 85 CYS A N 1
ATOM 664 C CA . CYS A 1 85 ? 10.973 -1.353 -12.556 1.00 95.31 85 CYS A CA 1
ATOM 665 C C . CYS A 1 85 ? 11.155 -0.146 -13.482 1.00 95.31 85 CYS A C 1
ATOM 667 O O . CYS A 1 85 ? 10.669 0.952 -13.219 1.00 95.31 85 CYS A O 1
ATOM 669 N N . MET A 1 86 ? 11.839 -0.341 -14.611 1.00 95.94 86 MET A N 1
ATOM 670 C CA . MET A 1 86 ? 11.856 0.669 -15.671 1.00 95.94 86 MET A CA 1
ATOM 671 C C . MET A 1 86 ? 10.474 0.778 -16.315 1.00 95.94 86 MET A C 1
ATOM 673 O O . MET A 1 86 ? 9.787 -0.225 -16.510 1.00 95.94 86 MET A O 1
ATOM 677 N N . HIS A 1 87 ? 10.065 1.991 -16.676 1.00 96.12 87 HIS A N 1
ATOM 678 C CA . HIS A 1 87 ? 8.792 2.204 -17.346 1.00 96.12 87 HIS A CA 1
ATOM 679 C C . HIS A 1 87 ? 8.841 1.608 -18.769 1.00 96.12 87 HIS A C 1
ATOM 681 O O . HIS A 1 87 ? 9.668 2.035 -19.581 1.00 96.12 87 HIS A O 1
ATOM 687 N N . PRO A 1 88 ? 7.908 0.712 -19.146 1.00 94.31 88 PRO A N 1
ATOM 688 C CA . PRO A 1 88 ? 8.013 -0.091 -20.371 1.00 94.31 88 PRO A CA 1
ATOM 689 C C . PRO A 1 88 ? 8.019 0.744 -21.660 1.00 94.31 88 PRO A C 1
ATOM 691 O O . PRO A 1 88 ? 8.696 0.405 -22.623 1.00 94.31 88 PRO A O 1
ATOM 694 N N . ALA A 1 89 ? 7.295 1.868 -21.675 1.00 94.94 89 ALA A N 1
ATOM 695 C CA . ALA A 1 89 ? 7.236 2.784 -22.821 1.00 94.94 89 ALA A CA 1
ATOM 696 C C . ALA A 1 89 ? 8.037 4.095 -22.649 1.00 94.94 89 ALA A C 1
ATOM 698 O O . ALA A 1 89 ? 7.978 4.961 -23.519 1.00 94.94 89 ALA A O 1
ATOM 699 N N . LYS A 1 90 ? 8.741 4.291 -21.523 1.00 94.88 90 LYS A N 1
ATOM 700 C CA . LYS A 1 90 ? 9.443 5.549 -21.201 1.00 94.88 90 LYS A CA 1
ATOM 701 C C . LYS A 1 90 ? 10.827 5.223 -20.619 1.00 94.88 90 LYS A C 1
ATOM 703 O O . LYS A 1 90 ? 10.980 5.195 -19.404 1.00 94.88 90 LYS A O 1
ATOM 708 N N . PRO A 1 91 ? 11.845 5.000 -21.465 1.00 89.31 91 PRO A N 1
ATOM 709 C CA . PRO A 1 91 ? 13.125 4.412 -21.052 1.00 89.31 91 PRO A CA 1
ATOM 710 C C . PRO A 1 91 ? 13.951 5.256 -20.067 1.00 89.31 91 PRO A C 1
ATOM 712 O O . PRO A 1 91 ? 14.874 4.733 -19.461 1.00 89.31 91 PRO A O 1
ATOM 715 N N . HIS A 1 92 ? 13.615 6.534 -19.871 1.00 95.50 92 HIS A N 1
ATOM 716 C CA . HIS A 1 92 ? 14.261 7.428 -18.898 1.00 95.50 92 HIS A CA 1
ATOM 717 C C . HIS A 1 92 ? 13.446 7.608 -17.613 1.00 95.50 92 HIS A C 1
ATOM 719 O O . HIS A 1 92 ? 13.628 8.583 -16.889 1.00 95.50 92 HIS A O 1
ATOM 725 N N . TRP A 1 93 ? 12.498 6.710 -17.351 1.00 97.50 93 TRP A N 1
ATOM 726 C CA . TRP A 1 93 ? 11.637 6.767 -16.179 1.00 97.50 93 TRP A CA 1
ATOM 727 C C . TRP A 1 93 ? 11.641 5.431 -15.452 1.00 97.50 93 TRP A C 1
ATOM 729 O O . TRP A 1 93 ? 11.448 4.377 -16.056 1.00 97.50 93 TRP A O 1
ATOM 739 N N . PHE A 1 94 ? 11.835 5.496 -14.144 1.00 97.25 94 PHE A N 1
ATOM 740 C CA . PHE A 1 94 ? 11.755 4.371 -13.228 1.00 97.25 94 PHE A CA 1
ATOM 741 C C . PHE A 1 94 ? 10.456 4.469 -12.430 1.00 97.25 94 PHE A C 1
ATOM 743 O O . PHE A 1 94 ? 10.160 5.522 -11.869 1.00 97.25 94 PHE A O 1
ATOM 750 N N . VAL A 1 95 ? 9.675 3.395 -12.393 1.00 97.44 95 VAL A N 1
ATOM 751 C CA . VAL A 1 95 ? 8.454 3.279 -11.591 1.00 97.44 95 VAL A CA 1
ATOM 752 C C . VAL A 1 95 ? 8.846 2.709 -10.238 1.00 97.44 95 VAL A C 1
ATOM 754 O O . VAL A 1 95 ? 9.193 1.535 -10.118 1.00 97.44 95 VAL A O 1
ATOM 757 N N . GLU A 1 96 ? 8.804 3.551 -9.213 1.00 97.19 96 GLU A N 1
ATOM 758 C CA . GLU A 1 96 ? 9.158 3.155 -7.855 1.00 97.19 96 GLU A CA 1
ATOM 759 C C . GLU A 1 96 ? 8.007 2.369 -7.221 1.00 97.19 96 GLU A C 1
ATOM 761 O O . GLU A 1 96 ? 8.170 1.230 -6.786 1.00 97.19 96 GLU A O 1
ATOM 766 N N . ALA A 1 97 ? 6.817 2.957 -7.255 1.00 97.94 97 ALA A N 1
ATOM 767 C CA . ALA A 1 97 ? 5.610 2.413 -6.663 1.00 97.94 97 ALA A CA 1
ATOM 768 C C . ALA A 1 97 ? 4.390 2.821 -7.489 1.00 97.94 97 ALA A C 1
ATOM 770 O O . ALA A 1 97 ? 4.455 3.731 -8.317 1.00 97.94 97 ALA A O 1
ATOM 771 N N . VAL A 1 98 ? 3.260 2.183 -7.227 1.00 98.44 98 VAL A N 1
ATOM 772 C CA . VAL A 1 98 ? 1.943 2.698 -7.602 1.00 98.44 98 VAL A CA 1
ATOM 773 C C . VAL A 1 98 ? 1.217 3.150 -6.354 1.00 98.44 98 VAL A C 1
ATOM 775 O O . VAL A 1 98 ? 1.370 2.554 -5.287 1.00 98.44 98 VAL A O 1
ATOM 778 N N . THR A 1 99 ? 0.438 4.211 -6.482 1.00 98.62 99 THR A N 1
ATOM 779 C CA . THR A 1 99 ? -0.376 4.747 -5.401 1.00 98.62 99 THR A CA 1
ATOM 780 C C . THR A 1 99 ? -1.846 4.681 -5.770 1.00 98.62 99 THR A C 1
ATOM 782 O O . THR A 1 99 ? -2.233 4.741 -6.938 1.00 98.62 99 THR A O 1
ATOM 785 N N . VAL A 1 100 ? -2.671 4.542 -4.740 1.00 98.50 100 VAL A N 1
ATOM 786 C CA . VAL A 1 100 ? -4.121 4.597 -4.810 1.00 98.50 100 VAL A CA 1
ATOM 787 C C . VAL A 1 100 ? -4.619 5.541 -3.735 1.00 98.50 100 VAL A C 1
ATOM 789 O O . VAL A 1 100 ? -4.151 5.495 -2.601 1.00 98.50 100 VAL A O 1
ATOM 792 N N . TRP A 1 101 ? -5.581 6.392 -4.061 1.00 98.62 101 TRP A N 1
ATOM 793 C CA . TRP A 1 101 ? -6.202 7.272 -3.079 1.00 98.62 101 TRP A CA 1
ATOM 794 C C . TRP A 1 101 ? -7.629 7.622 -3.458 1.00 98.62 101 TRP A C 1
ATOM 796 O O . TRP A 1 101 ? -8.059 7.461 -4.603 1.0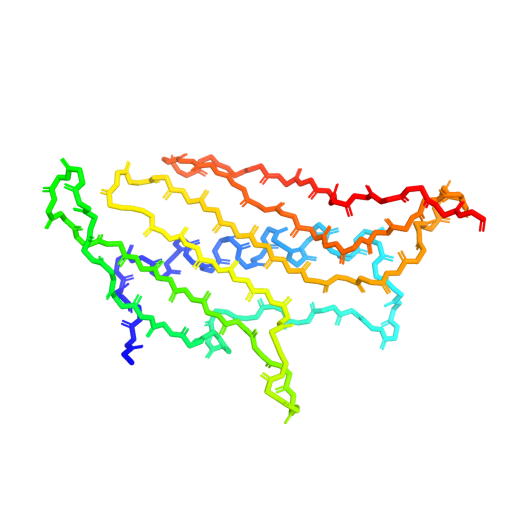0 98.62 101 TRP A O 1
ATOM 806 N N . GLY A 1 102 ? -8.361 8.130 -2.477 1.00 97.94 102 GLY A N 1
ATOM 807 C CA . GLY A 1 102 ? -9.706 8.626 -2.688 1.00 97.94 102 GLY A CA 1
ATOM 808 C C . GLY A 1 102 ? -10.527 8.647 -1.412 1.00 97.94 102 GLY A C 1
ATOM 809 O O . GLY A 1 102 ? -9.984 8.684 -0.306 1.00 97.94 102 GLY A O 1
ATOM 810 N N . ARG A 1 103 ? -11.842 8.689 -1.593 1.00 97.00 103 ARG A N 1
ATOM 811 C CA . ARG A 1 103 ? -12.844 8.788 -0.532 1.00 97.00 103 ARG A CA 1
ATOM 812 C C . ARG A 1 103 ? -14.202 8.367 -1.100 1.00 97.00 103 ARG A C 1
ATOM 814 O O . ARG A 1 103 ? -14.404 8.442 -2.308 1.00 97.00 103 ARG A O 1
ATOM 821 N N . ASP A 1 104 ? -15.116 7.928 -0.235 1.00 89.44 104 ASP A N 1
ATOM 822 C CA . ASP A 1 104 ? -16.534 7.697 -0.568 1.00 89.44 104 ASP A CA 1
ATOM 823 C C . ASP A 1 104 ? -16.741 6.764 -1.777 1.00 89.44 104 ASP A C 1
ATOM 825 O O . ASP A 1 104 ? -17.677 6.898 -2.559 1.00 89.44 104 ASP A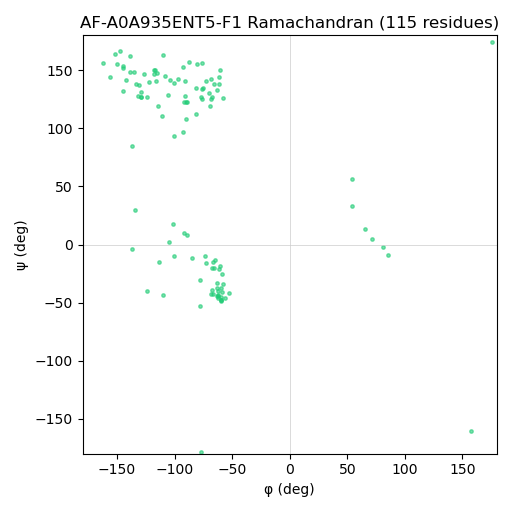 O 1
ATOM 829 N N . GLY A 1 105 ? -15.841 5.789 -1.936 1.00 88.25 105 GLY A N 1
ATOM 830 C CA . GLY A 1 105 ? -15.880 4.804 -3.014 1.00 88.25 105 GLY A CA 1
ATOM 831 C C . GLY A 1 105 ? -15.234 5.251 -4.327 1.00 88.25 105 GLY A C 1
ATOM 832 O O . GLY A 1 105 ? -15.038 4.395 -5.193 1.00 88.25 105 GLY A O 1
ATOM 833 N N . GLU A 1 106 ? -14.848 6.522 -4.473 1.00 96.25 106 GLU A N 1
ATOM 834 C CA . GLU A 1 106 ? -14.051 7.000 -5.606 1.00 96.25 106 GLU A CA 1
ATOM 835 C C . GLU A 1 106 ? -12.588 6.593 -5.442 1.00 96.25 106 GLU A C 1
ATOM 837 O O . GLU A 1 106 ? -11.956 6.902 -4.433 1.00 96.25 106 GLU A O 1
ATOM 842 N N . VAL A 1 107 ? -12.016 5.916 -6.434 1.00 97.75 107 VAL A N 1
ATOM 843 C CA . VAL A 1 107 ? -10.642 5.406 -6.371 1.00 97.75 107 VAL A CA 1
ATOM 844 C C . VAL A 1 107 ? -9.849 5.946 -7.554 1.00 97.75 107 VAL A C 1
ATOM 846 O O . VAL A 1 107 ? -10.271 5.809 -8.701 1.00 97.75 107 VAL A O 1
ATOM 849 N N . LYS A 1 108 ? -8.700 6.562 -7.272 1.00 98.38 108 LYS A N 1
ATOM 850 C CA . LYS A 1 108 ? -7.735 7.049 -8.266 1.00 98.38 108 LYS A CA 1
ATOM 851 C C . LYS A 1 108 ? -6.429 6.284 -8.126 1.00 98.38 108 LYS A C 1
ATOM 853 O O . LYS A 1 108 ? -6.083 5.891 -7.014 1.00 98.38 108 LYS A O 1
ATOM 858 N N . THR A 1 109 ? -5.731 6.089 -9.241 1.00 98.44 109 THR A N 1
ATOM 859 C CA . THR A 1 109 ? -4.432 5.412 -9.310 1.00 98.44 109 THR A CA 1
ATOM 860 C C . THR A 1 109 ? -3.412 6.297 -10.023 1.00 98.44 109 THR A C 1
ATOM 862 O O . THR A 1 109 ? -3.769 7.032 -10.948 1.00 98.44 109 THR A O 1
ATOM 865 N N . GLU A 1 110 ? -2.145 6.227 -9.619 1.00 98.12 110 GLU A N 1
ATOM 866 C CA . GLU A 1 110 ? -1.032 6.863 -10.337 1.00 98.12 110 GLU A CA 1
ATOM 867 C C . GLU A 1 110 ? 0.298 6.163 -10.025 1.00 98.12 110 GLU A C 1
ATOM 869 O O . GLU A 1 110 ? 0.518 5.724 -8.892 1.00 98.12 110 GLU A O 1
ATOM 874 N N . PRO A 1 111 ? 1.220 6.048 -10.996 1.00 97.94 111 PRO A N 1
ATOM 875 C CA . PRO A 1 111 ? 2.581 5.619 -10.710 1.00 97.94 111 PRO A CA 1
ATOM 876 C C . PRO A 1 111 ? 3.395 6.737 -10.044 1.00 97.94 111 PRO A C 1
ATOM 878 O O . PRO A 1 111 ? 3.471 7.862 -10.541 1.00 97.94 111 PRO A O 1
ATOM 881 N N . ARG A 1 112 ? 4.136 6.403 -8.987 1.00 97.88 112 ARG A N 1
ATOM 882 C CA . ARG A 1 112 ? 5.248 7.228 -8.508 1.00 97.88 112 ARG A CA 1
ATOM 883 C C . ARG A 1 112 ? 6.475 6.927 -9.359 1.00 97.88 112 ARG A C 1
ATOM 885 O O . ARG A 1 112 ? 7.016 5.822 -9.311 1.00 97.88 112 ARG A O 1
ATOM 892 N N . MET A 1 113 ? 6.904 7.910 -10.146 1.00 96.88 113 MET A N 1
ATOM 893 C CA . MET A 1 113 ? 8.027 7.757 -11.068 1.00 96.88 113 MET A CA 1
ATOM 894 C C . MET A 1 113 ? 9.188 8.691 -10.734 1.00 96.88 113 MET A C 1
ATOM 896 O O . MET A 1 113 ? 8.990 9.832 -10.321 1.00 96.88 113 MET A O 1
ATOM 900 N N . LEU A 1 114 ? 10.399 8.212 -10.997 1.00 96.38 114 LEU A N 1
ATOM 901 C CA . LEU A 1 114 ? 11.647 8.959 -10.910 1.00 96.38 114 LEU A CA 1
ATOM 902 C C . LEU A 1 114 ? 12.290 9.036 -12.295 1.00 96.38 114 LEU A C 1
ATOM 904 O O . LEU A 1 114 ? 12.130 8.127 -13.112 1.00 96.38 114 LEU A O 1
ATOM 908 N N . ALA A 1 115 ? 13.040 10.104 -12.556 1.00 95.31 115 ALA A N 1
ATOM 909 C CA . ALA A 1 115 ? 13.898 10.147 -13.732 1.00 95.31 115 ALA A CA 1
ATOM 910 C C . ALA A 1 115 ? 15.024 9.113 -13.568 1.00 95.31 115 ALA A C 1
ATOM 912 O O . ALA A 1 115 ? 15.723 9.109 -12.554 1.00 95.31 115 ALA A O 1
ATOM 913 N N . ALA A 1 116 ? 15.185 8.243 -14.559 1.00 86.31 116 ALA A N 1
ATOM 914 C CA . ALA A 1 116 ? 16.317 7.336 -14.663 1.00 86.31 116 ALA A CA 1
ATOM 915 C C . ALA A 1 116 ? 17.428 8.047 -15.447 1.00 86.31 116 ALA A C 1
ATOM 917 O O . ALA A 1 116 ? 17.181 8.529 -16.557 1.00 86.31 116 ALA A O 1
ATOM 918 N N . VAL A 1 117 ? 18.606 8.164 -14.828 1.00 76.50 117 VAL A N 1
ATOM 919 C CA . VAL A 1 117 ? 19.793 8.829 -15.396 1.00 76.50 117 VAL A CA 1
ATOM 920 C C . VAL A 1 117 ? 20.539 7.885 -16.327 1.00 76.50 117 VAL A C 1
ATOM 922 O O . VAL A 1 117 ? 20.682 6.701 -15.950 1.00 76.50 117 VAL A O 1
#